Protein AF-A0A3B8TMD9-F1 (afdb_monomer)

Radius of gyration: 29.79 Å; Cα contacts (8 Å, |Δi|>4): 79; chains: 1; bounding box: 65×17×76 Å

Sequence (87 aa):
MQYLLIAAALNLNVVYADLATCKLGKDEIQKAGHAAMCIPKGIDYKMEAQDKRVDSMITSFVSLITELQKLENDAVAKAEKLEKKVN

Structure (mmCIF, N/CA/C/O backbone):
data_AF-A0A3B8TMD9-F1
#
_entry.id   AF-A0A3B8TMD9-F1
#
loop_
_atom_site.group_PDB
_atom_site.id
_atom_site.type_symbol
_atom_site.label_atom_id
_atom_site.label_alt_id
_atom_site.label_comp_id
_atom_site.label_asym_id
_atom_site.label_entity_id
_atom_site.label_seq_id
_atom_site.pdbx_PDB_ins_code
_atom_site.Cartn_x
_atom_site.Cartn_y
_atom_site.Cartn_z
_atom_site.occupancy
_atom_site.B_iso_or_equiv
_atom_site.auth_seq_id
_atom_site.auth_comp_id
_atom_site.auth_asym_id
_atom_site.auth_atom_id
_atom_site.pdbx_PDB_model_num
ATOM 1 N N . MET A 1 1 ? 0.002 -6.152 6.493 1.00 78.38 1 MET A N 1
ATOM 2 C CA . MET A 1 1 ? -1.120 -5.656 5.661 1.00 78.38 1 MET A CA 1
ATOM 3 C C . MET A 1 1 ? -1.970 -4.723 6.503 1.00 78.38 1 MET A C 1
ATOM 5 O O . MET A 1 1 ? -2.231 -5.085 7.639 1.00 78.38 1 MET A O 1
ATOM 9 N N . GLN A 1 2 ? -2.369 -3.562 5.976 1.00 84.88 2 GLN A N 1
ATOM 10 C CA . GLN A 1 2 ? -3.175 -2.566 6.700 1.00 84.88 2 GLN A CA 1
ATOM 11 C C . GLN A 1 2 ? -4.683 -2.87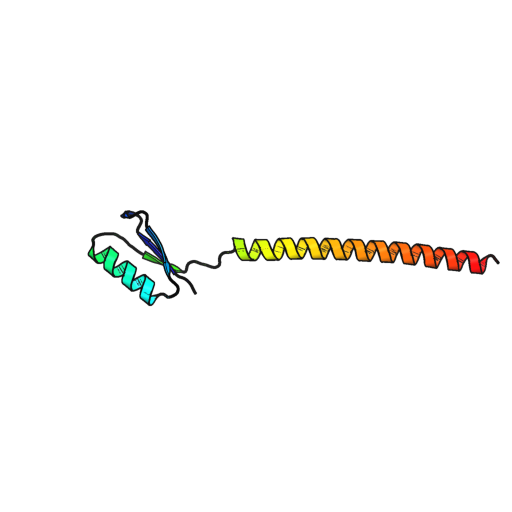3 6.620 1.00 84.88 2 GLN A C 1
ATOM 13 O O . GLN A 1 2 ? -5.147 -3.484 5.653 1.00 84.88 2 GLN A O 1
ATOM 18 N N . TYR A 1 3 ? -5.449 -2.408 7.607 1.00 90.00 3 TYR A N 1
ATOM 19 C CA . TYR A 1 3 ? -6.898 -2.598 7.727 1.00 90.00 3 TYR A CA 1
ATOM 20 C C . TYR A 1 3 ? -7.606 -1.258 7.901 1.00 90.00 3 TYR A C 1
ATOM 22 O O . TYR A 1 3 ? -7.124 -0.395 8.621 1.00 90.00 3 TYR A O 1
ATOM 30 N N . LEU A 1 4 ? -8.748 -1.080 7.254 1.00 89.38 4 LEU A N 1
ATOM 31 C CA . LEU A 1 4 ? -9.608 0.085 7.369 1.00 89.38 4 LEU A CA 1
ATOM 32 C C . LEU A 1 4 ? -10.777 -0.237 8.308 1.00 89.38 4 LEU A C 1
ATOM 34 O O . LEU A 1 4 ? -11.511 -1.200 8.080 1.00 89.38 4 LEU A O 1
ATOM 38 N N . LEU A 1 5 ? -10.951 0.583 9.338 1.00 90.94 5 LEU A N 1
ATOM 39 C CA . LEU A 1 5 ? -12.135 0.626 10.182 1.00 90.94 5 LEU A CA 1
ATOM 40 C C . LEU A 1 5 ? -13.111 1.644 9.596 1.00 90.94 5 LEU A C 1
ATOM 42 O O . LEU A 1 5 ? -12.792 2.831 9.534 1.00 90.94 5 LEU A O 1
ATOM 46 N N . ILE A 1 6 ? -14.288 1.173 9.192 1.00 87.06 6 ILE A N 1
ATOM 47 C CA . ILE A 1 6 ? -15.383 2.006 8.695 1.00 87.06 6 ILE A CA 1
ATOM 48 C C . ILE A 1 6 ? -16.481 2.025 9.749 1.00 87.06 6 ILE A C 1
ATOM 50 O O . ILE A 1 6 ? -17.013 0.969 10.099 1.00 87.06 6 ILE A O 1
ATOM 54 N N . ALA A 1 7 ? -16.867 3.217 10.196 1.00 88.31 7 ALA A N 1
ATOM 55 C CA . ALA A 1 7 ? -18.084 3.440 10.968 1.00 88.31 7 ALA A CA 1
ATOM 56 C C . ALA A 1 7 ? -18.888 4.581 10.329 1.00 88.31 7 ALA A C 1
ATOM 58 O O . ALA A 1 7 ? -18.663 5.761 10.607 1.00 88.31 7 ALA A O 1
ATOM 59 N N . ALA A 1 8 ? -19.832 4.218 9.453 1.00 79.00 8 ALA A N 1
ATOM 60 C CA . ALA A 1 8 ? -20.600 5.170 8.646 1.00 79.00 8 ALA A CA 1
ATOM 61 C C . ALA A 1 8 ? -21.414 6.154 9.502 1.00 79.00 8 ALA A C 1
ATOM 63 O O . ALA A 1 8 ? -21.492 7.334 9.176 1.00 79.00 8 ALA A O 1
ATOM 64 N N . ALA A 1 9 ? -21.946 5.688 10.637 1.00 80.19 9 ALA A N 1
ATOM 65 C CA . ALA A 1 9 ? -22.701 6.521 11.574 1.00 80.19 9 ALA A CA 1
ATOM 66 C C . ALA A 1 9 ? -21.861 7.652 12.202 1.00 80.19 9 ALA A C 1
ATOM 68 O O . ALA A 1 9 ? -22.417 8.655 12.633 1.00 80.19 9 ALA A O 1
ATOM 69 N N . LEU A 1 10 ? -20.535 7.493 12.243 1.00 79.62 10 LEU A N 1
ATOM 70 C CA . LEU A 1 10 ? -19.599 8.431 12.868 1.00 79.62 10 LEU A CA 1
ATOM 71 C C . LEU A 1 10 ? -18.748 9.188 11.839 1.00 79.62 10 LEU A C 1
ATOM 73 O O . LEU A 1 10 ? -17.848 9.929 12.224 1.00 79.62 10 LEU A O 1
ATOM 77 N N . ASN A 1 11 ? -18.990 8.973 10.538 1.00 82.25 11 ASN A N 1
ATOM 78 C CA . ASN A 1 11 ? -18.128 9.438 9.446 1.00 82.25 11 ASN A CA 1
ATOM 79 C C . ASN A 1 11 ? -16.633 9.129 9.696 1.00 82.25 11 ASN A C 1
ATOM 81 O O . ASN A 1 11 ? -15.746 9.927 9.391 1.00 82.25 11 ASN A O 1
ATOM 85 N N . LEU A 1 12 ? -16.360 7.972 10.311 1.00 83.25 12 LEU A N 1
ATOM 86 C CA . LEU A 1 12 ? -15.031 7.586 10.770 1.00 83.25 12 LEU A CA 1
ATOM 87 C C . LEU A 1 12 ? -14.439 6.531 9.829 1.00 83.25 12 LEU A C 1
ATOM 89 O O . LEU A 1 12 ? -15.005 5.447 9.678 1.00 83.25 12 LEU A O 1
ATOM 93 N N . ASN A 1 13 ? -13.282 6.851 9.241 1.00 84.69 13 ASN A N 1
ATOM 94 C CA . ASN A 1 13 ? -12.503 5.967 8.371 1.00 84.69 13 ASN A CA 1
ATOM 95 C C . ASN A 1 13 ? -11.038 5.964 8.829 1.00 84.69 13 ASN A C 1
ATOM 97 O O . ASN A 1 13 ? -10.273 6.861 8.474 1.00 84.69 13 ASN A O 1
ATOM 101 N N . VAL A 1 14 ? -10.644 4.979 9.640 1.00 87.56 14 VAL A N 1
ATOM 102 C CA . VAL A 1 14 ? -9.299 4.918 10.248 1.00 87.56 14 VA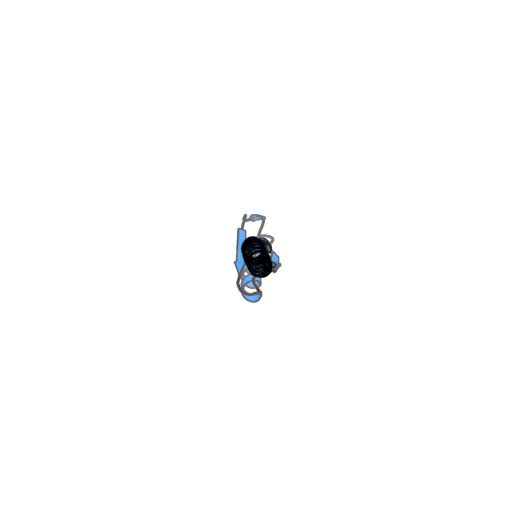L A CA 1
ATOM 103 C C . VAL A 1 14 ? -8.528 3.721 9.712 1.00 87.56 14 VAL A C 1
ATOM 105 O O . VAL A 1 14 ? -9.077 2.632 9.574 1.00 87.56 14 VAL A O 1
ATOM 108 N N . VAL A 1 15 ? -7.242 3.911 9.420 1.00 89.62 15 VAL A N 1
ATOM 109 C CA . VAL A 1 15 ? -6.348 2.839 8.970 1.00 89.62 15 VAL A CA 1
ATOM 110 C C . VAL A 1 15 ? -5.512 2.329 10.141 1.00 89.62 15 VAL A C 1
ATOM 112 O O . VAL A 1 15 ? -4.765 3.087 10.751 1.00 89.62 15 VAL A O 1
ATOM 115 N N . TYR A 1 16 ? -5.584 1.027 10.393 1.00 90.50 16 TYR A N 1
ATOM 116 C CA . TYR A 1 16 ? -4.772 0.297 11.360 1.00 90.50 16 TYR A CA 1
ATOM 117 C C . TYR A 1 16 ? -3.717 -0.570 10.668 1.00 90.50 16 TYR A C 1
ATOM 119 O O . TYR A 1 16 ? -3.904 -1.047 9.546 1.00 90.50 16 TYR A O 1
ATOM 127 N N . ALA A 1 17 ? -2.592 -0.790 11.350 1.00 88.81 17 ALA A N 1
ATOM 128 C CA . ALA A 1 17 ? -1.496 -1.618 10.848 1.00 88.81 17 ALA A CA 1
ATOM 129 C C . ALA A 1 17 ? -1.794 -3.126 10.927 1.00 88.81 17 ALA A C 1
ATOM 131 O O . ALA A 1 17 ? -1.228 -3.901 10.156 1.00 88.81 17 ALA A O 1
ATOM 132 N N . ASP A 1 18 ? -2.687 -3.534 11.830 1.00 90.50 18 ASP A N 1
ATOM 133 C CA . ASP A 1 18 ? -3.001 -4.928 12.117 1.00 90.50 18 ASP A CA 1
ATOM 134 C C . ASP A 1 18 ? -4.510 -5.157 12.342 1.00 90.50 18 ASP A C 1
ATOM 136 O O . ASP A 1 18 ? -5.283 -4.237 12.631 1.00 90.50 18 ASP A O 1
ATOM 140 N N . LEU A 1 19 ? -4.936 -6.413 12.176 1.00 89.94 19 LEU A N 1
ATOM 141 C CA . LEU A 1 19 ? -6.346 -6.797 12.264 1.00 89.94 19 LEU A CA 1
ATOM 142 C C . LEU A 1 19 ? -6.864 -6.775 13.704 1.00 89.94 19 LEU A C 1
ATOM 144 O O . LEU A 1 19 ? -8.050 -6.523 13.910 1.00 89.94 19 LEU A O 1
ATOM 148 N N . ALA A 1 20 ? -6.011 -7.081 14.684 1.00 92.94 20 ALA A N 1
ATOM 149 C CA . ALA A 1 20 ? -6.419 -7.186 16.079 1.00 92.94 20 ALA A CA 1
ATOM 150 C C . ALA A 1 20 ? -6.808 -5.805 16.619 1.00 92.94 20 ALA A C 1
ATOM 152 O O . ALA A 1 20 ? -7.900 -5.647 17.160 1.00 92.94 20 ALA A O 1
ATOM 153 N N . THR A 1 21 ? -5.989 -4.789 16.351 1.00 92.19 21 THR A N 1
ATOM 154 C CA . THR A 1 21 ? -6.260 -3.391 16.696 1.00 92.19 21 THR A CA 1
ATOM 155 C C . THR A 1 21 ? -7.491 -2.86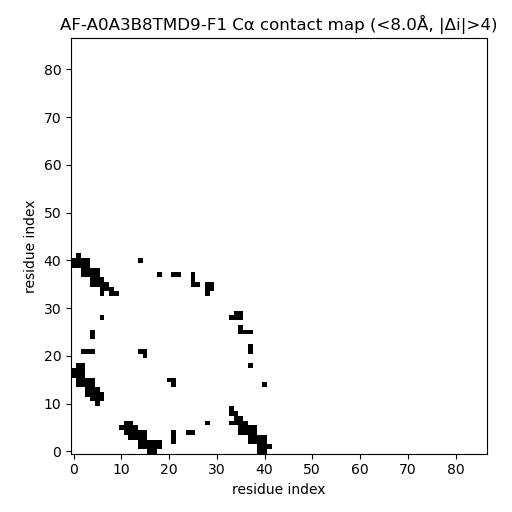2 15.968 1.00 92.19 21 THR A C 1
ATOM 157 O O . THR A 1 21 ? -8.331 -2.210 16.585 1.00 92.19 21 THR A O 1
ATOM 160 N N . CYS A 1 22 ? -7.669 -3.204 14.684 1.00 93.50 22 CYS A N 1
ATOM 161 C CA . CYS A 1 22 ? -8.895 -2.840 13.973 1.00 93.50 22 CYS A CA 1
ATOM 162 C C . CYS A 1 22 ? -10.136 -3.446 14.650 1.00 93.50 22 CYS A C 1
ATOM 164 O O . CYS A 1 22 ? -11.117 -2.742 14.891 1.00 93.50 22 CYS A O 1
ATOM 166 N N . LYS A 1 23 ? -10.099 -4.745 14.987 1.00 94.06 23 LYS A N 1
ATOM 167 C CA . LYS A 1 23 ? -11.219 -5.434 15.644 1.00 94.06 23 LYS A CA 1
ATOM 168 C C . LYS A 1 23 ? -11.540 -4.842 17.013 1.00 94.06 23 LYS A C 1
ATOM 170 O O . LYS A 1 23 ? -12.718 -4.655 17.287 1.00 94.06 23 LYS A O 1
ATOM 175 N N . LEU A 1 24 ? -10.528 -4.486 17.806 1.00 94.44 24 LEU A N 1
ATOM 176 C CA . LEU A 1 24 ? -10.721 -3.791 19.082 1.00 94.44 24 LEU A CA 1
ATOM 177 C C . LEU A 1 24 ? -11.476 -2.471 18.888 1.00 94.44 24 LEU A C 1
ATOM 179 O O . LEU A 1 24 ? -12.493 -2.248 19.538 1.00 94.44 24 LEU A O 1
ATOM 183 N N . GLY A 1 25 ? -11.045 -1.633 17.939 1.00 90.00 25 GLY A N 1
ATOM 184 C CA . GLY A 1 25 ? -11.752 -0.388 17.618 1.00 90.00 25 GLY A CA 1
ATOM 185 C C . GLY A 1 25 ? -13.189 -0.630 17.145 1.00 90.00 25 GLY A C 1
ATOM 186 O O . GLY A 1 25 ? -14.116 0.052 17.575 1.00 90.00 25 GLY A O 1
ATOM 187 N N . LYS A 1 26 ? -13.398 -1.647 16.304 1.00 93.12 26 LYS A N 1
ATOM 188 C CA . LYS A 1 26 ? -14.727 -2.061 15.839 1.00 93.12 26 LYS A CA 1
ATOM 189 C C . LYS A 1 26 ? -15.626 -2.503 16.999 1.00 93.12 26 LYS A C 1
ATOM 191 O O . LYS A 1 26 ? -16.785 -2.106 17.030 1.00 93.12 26 LYS A O 1
ATOM 196 N N . ASP A 1 27 ? -15.113 -3.297 17.936 1.00 95.06 27 ASP A N 1
ATOM 197 C CA . ASP A 1 27 ? -15.884 -3.801 19.077 1.00 95.06 27 ASP A CA 1
ATOM 198 C C . ASP A 1 27 ? -16.301 -2.661 20.024 1.00 95.06 27 ASP A C 1
ATOM 200 O O . ASP A 1 27 ? -17.446 -2.632 20.470 1.00 95.06 27 ASP A O 1
ATOM 204 N N . GLU A 1 28 ? -15.432 -1.676 20.275 1.00 92.25 28 GLU A N 1
ATOM 205 C CA . GLU A 1 28 ? -15.779 -0.494 21.082 1.00 92.25 28 GLU A CA 1
ATOM 206 C C . GLU A 1 28 ? -16.851 0.380 20.413 1.00 92.25 28 GLU A C 1
ATOM 208 O O . GLU A 1 28 ? -17.808 0.809 21.060 1.00 92.25 28 GLU A O 1
ATOM 213 N N . ILE A 1 29 ? -16.761 0.581 19.095 1.00 90.12 29 ILE A N 1
ATOM 214 C CA . ILE A 1 29 ? -17.784 1.325 18.344 1.00 90.12 29 ILE A CA 1
ATOM 215 C C . ILE A 1 29 ? -19.121 0.563 18.329 1.00 90.12 29 ILE A C 1
ATOM 217 O O . ILE A 1 29 ? -20.184 1.173 18.470 1.00 90.12 29 ILE A O 1
ATOM 221 N N . GLN A 1 30 ? -19.080 -0.769 18.225 1.00 92.94 30 GLN A N 1
ATOM 222 C CA . GLN A 1 30 ? -20.272 -1.617 18.311 1.00 92.94 30 GLN A CA 1
ATOM 223 C C . GLN A 1 30 ? -20.922 -1.564 19.699 1.00 92.94 30 GLN A C 1
ATOM 225 O O . GLN A 1 30 ? -22.147 -1.478 19.784 1.00 92.94 30 GLN A O 1
ATOM 230 N N . LYS A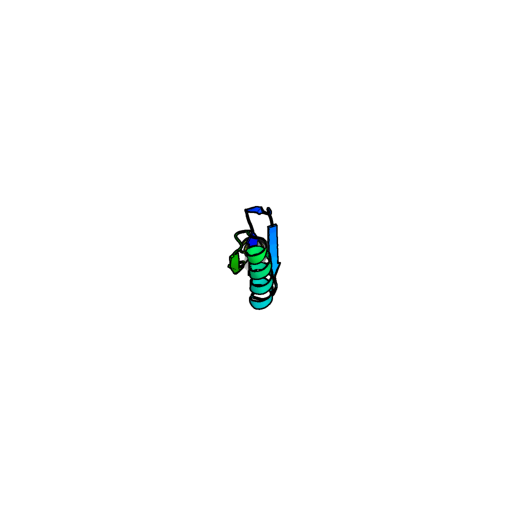 1 31 ? -20.131 -1.539 20.781 1.00 92.81 31 LYS A N 1
ATOM 231 C CA . LYS A 1 31 ? -20.640 -1.341 22.152 1.00 92.81 31 LYS A CA 1
ATOM 232 C C . LYS A 1 31 ? -21.329 0.011 22.331 1.00 92.81 31 LYS A C 1
ATOM 234 O O . LYS A 1 31 ? -22.318 0.090 23.051 1.00 92.81 31 LYS A O 1
ATOM 239 N N . ALA A 1 32 ? -20.849 1.050 21.651 1.00 89.38 32 ALA A N 1
ATOM 240 C CA . ALA A 1 32 ? -21.485 2.367 21.629 1.00 89.38 32 ALA A CA 1
ATOM 241 C C . ALA A 1 32 ? -22.781 2.418 20.787 1.00 89.38 32 ALA A C 1
ATOM 243 O O . ALA A 1 32 ? -23.391 3.477 20.665 1.00 89.38 32 ALA A O 1
ATOM 244 N N . GLY A 1 33 ? -23.221 1.293 20.210 1.00 89.62 33 GLY A N 1
ATOM 245 C CA . GLY A 1 33 ? -24.459 1.201 19.434 1.00 89.62 33 GLY A CA 1
ATOM 246 C C . GLY A 1 33 ? -24.309 1.582 17.961 1.00 89.62 33 GLY A C 1
ATOM 247 O O . GLY A 1 33 ? -25.310 1.762 17.268 1.00 89.62 33 GLY A O 1
ATOM 248 N N . HIS A 1 34 ? -23.080 1.695 17.454 1.00 90.06 34 HIS A N 1
ATOM 249 C CA . HIS A 1 34 ? -22.819 2.061 16.067 1.00 90.06 34 HIS A CA 1
ATOM 250 C C . HIS A 1 34 ? -22.301 0.869 15.258 1.00 90.06 34 HIS A C 1
ATOM 252 O O . HIS A 1 34 ? -21.434 0.110 15.687 1.00 90.06 34 HIS A O 1
ATOM 258 N N . ALA A 1 35 ? -22.804 0.717 14.033 1.00 89.06 35 ALA A N 1
ATOM 259 C CA . ALA A 1 35 ? -22.291 -0.291 13.117 1.00 89.06 35 ALA A CA 1
ATOM 260 C C . ALA A 1 35 ? -20.873 0.084 12.655 1.00 89.06 35 ALA A C 1
ATOM 262 O O . ALA A 1 35 ? -20.655 1.163 12.098 1.00 89.06 35 ALA A O 1
ATOM 263 N N . ALA A 1 36 ? -19.928 -0.833 12.858 1.00 92.31 36 ALA A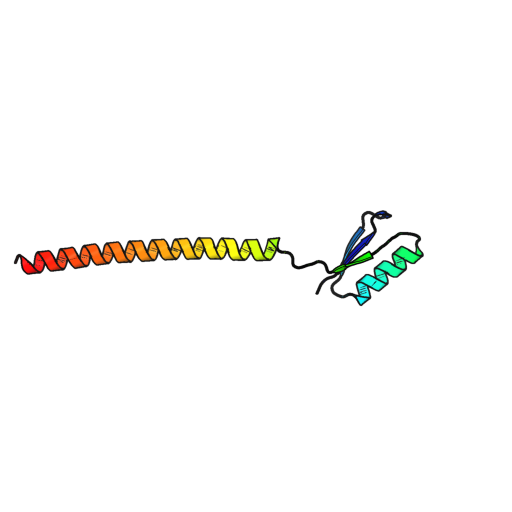 N 1
ATOM 264 C CA . ALA A 1 36 ? -18.557 -0.712 12.390 1.00 92.31 36 ALA A CA 1
ATOM 265 C C . ALA A 1 36 ? -18.079 -2.011 11.734 1.00 92.31 36 ALA A C 1
ATOM 267 O O . ALA A 1 36 ? -18.486 -3.107 12.134 1.00 92.31 36 ALA A O 1
ATOM 268 N N . MET A 1 37 ? -17.190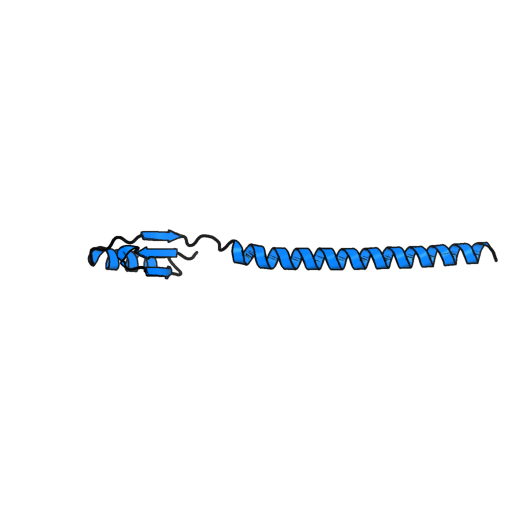 -1.892 10.746 1.00 91.00 37 MET A N 1
ATOM 269 C CA . MET A 1 37 ? -16.562 -3.033 10.080 1.00 91.00 37 MET A CA 1
ATOM 270 C C . MET A 1 37 ? -15.073 -2.798 9.830 1.00 91.00 37 MET A C 1
ATOM 272 O O . MET A 1 37 ? -14.646 -1.681 9.552 1.00 91.00 37 MET A O 1
ATOM 276 N N . CYS A 1 38 ? -14.303 -3.883 9.890 1.00 91.38 38 CYS A N 1
ATOM 277 C CA . CYS A 1 38 ? -12.893 -3.907 9.523 1.00 91.38 38 CYS A CA 1
ATOM 278 C C . CYS A 1 38 ? -12.725 -4.591 8.176 1.00 91.38 38 CYS A C 1
ATOM 280 O O . CYS A 1 38 ? -13.082 -5.761 8.038 1.00 91.38 38 CYS A O 1
ATOM 282 N N . ILE A 1 39 ? -12.140 -3.888 7.213 1.00 89.69 39 ILE A N 1
ATOM 283 C CA . ILE A 1 39 ? -11.803 -4.440 5.901 1.00 89.69 39 ILE A CA 1
ATOM 284 C C . ILE A 1 39 ? -10.301 -4.319 5.645 1.00 89.69 39 ILE A C 1
ATOM 286 O O . ILE A 1 39 ? -9.675 -3.381 6.128 1.00 89.69 39 ILE A O 1
ATOM 290 N N . PRO A 1 40 ? -9.673 -5.236 4.898 1.00 88.75 40 PRO A N 1
ATOM 291 C CA . PRO A 1 40 ? -8.320 -5.012 4.401 1.00 88.75 40 PRO A CA 1
ATOM 292 C C . PRO A 1 40 ? -8.292 -3.735 3.550 1.00 88.75 40 PRO A C 1
ATOM 294 O O . PRO A 1 40 ? -9.158 -3.556 2.697 1.00 88.75 40 PRO A O 1
ATOM 297 N N . LYS A 1 41 ? -7.296 -2.860 3.747 1.00 82.19 41 LYS A N 1
ATOM 298 C CA . LYS A 1 41 ? -7.189 -1.578 3.016 1.00 82.19 41 LYS A CA 1
ATOM 299 C C . LYS A 1 41 ? -6.989 -1.766 1.497 1.00 82.19 41 LYS A C 1
ATOM 301 O O . LYS A 1 41 ? -7.159 -0.825 0.731 1.00 82.19 41 LYS A O 1
ATOM 306 N N . GLY A 1 42 ? -6.676 -2.984 1.053 1.00 72.62 42 GLY A N 1
ATOM 307 C CA . GLY A 1 42 ? -6.264 -3.257 -0.320 1.00 72.62 42 GLY A CA 1
ATOM 308 C C . GLY A 1 42 ? -4.873 -2.686 -0.606 1.00 72.62 42 GLY A C 1
ATOM 309 O O . GLY A 1 42 ? -4.281 -1.991 0.221 1.00 72.62 42 GLY A O 1
ATOM 310 N N . ILE A 1 43 ? -4.325 -3.026 -1.768 1.00 67.19 43 ILE A N 1
ATOM 311 C CA . ILE A 1 43 ? -3.099 -2.403 -2.272 1.00 67.19 43 ILE A CA 1
ATOM 312 C C . ILE A 1 43 ? -3.517 -1.072 -2.893 1.00 67.19 43 ILE A C 1
ATOM 314 O O . ILE A 1 43 ? -4.461 -1.026 -3.683 1.00 67.19 43 ILE A O 1
ATOM 318 N N . ASP A 1 44 ? -2.847 0.013 -2.514 1.00 63.19 44 ASP A N 1
ATOM 319 C CA . ASP A 1 44 ? -3.103 1.340 -3.067 1.00 63.19 44 ASP A CA 1
ATOM 320 C C . ASP A 1 44 ? -2.562 1.382 -4.509 1.00 63.19 44 ASP A C 1
ATOM 322 O O . ASP A 1 44 ? -1.453 1.845 -4.777 1.00 63.19 44 ASP A O 1
ATOM 326 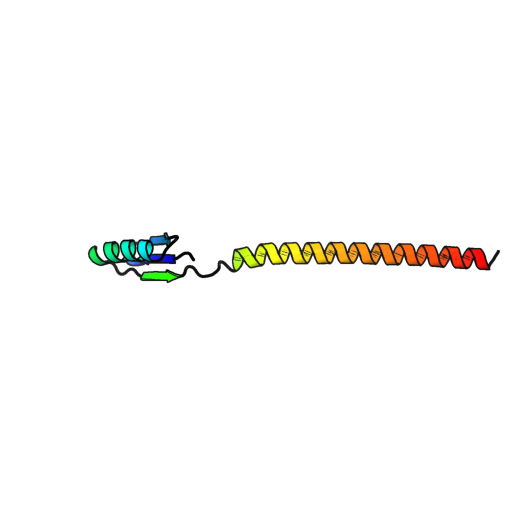N N . TYR A 1 45 ? -3.333 0.842 -5.463 1.00 51.16 45 TYR A N 1
ATOM 327 C CA . TYR A 1 45 ? -2.944 0.742 -6.878 1.00 51.16 45 TYR A CA 1
ATOM 328 C C . TYR A 1 45 ? -2.550 2.097 -7.478 1.00 51.16 45 TYR A C 1
ATOM 330 O O . TYR A 1 45 ? -1.809 2.148 -8.457 1.00 51.16 45 TYR A O 1
ATOM 338 N N . LYS A 1 46 ? -3.028 3.208 -6.902 1.00 53.47 46 LYS A N 1
ATOM 339 C CA . LYS A 1 46 ? -2.670 4.559 -7.341 1.00 53.47 46 LYS A CA 1
ATOM 340 C C . LYS A 1 46 ? -1.202 4.897 -7.084 1.00 53.47 46 LYS A C 1
ATOM 342 O O . LYS A 1 46 ? -0.618 5.562 -7.932 1.00 53.47 46 LYS A O 1
ATOM 347 N N . MET A 1 47 ? -0.614 4.420 -5.986 1.00 51.16 47 MET A N 1
ATOM 348 C CA . MET A 1 47 ? 0.795 4.665 -5.655 1.00 51.16 47 MET A CA 1
ATOM 349 C C . MET A 1 47 ? 1.709 3.787 -6.523 1.00 51.16 47 MET A C 1
ATOM 351 O O . MET A 1 47 ? 2.606 4.299 -7.184 1.00 51.16 47 MET A O 1
ATOM 355 N N . GLU A 1 48 ? 1.407 2.489 -6.653 1.00 52.72 48 GLU A N 1
ATOM 356 C CA . GLU A 1 48 ? 2.201 1.588 -7.508 1.00 52.72 48 GLU A CA 1
ATOM 357 C C . GLU A 1 48 ? 2.112 1.929 -9.005 1.00 52.72 48 GLU A C 1
ATOM 359 O O . GLU A 1 48 ? 3.072 1.724 -9.748 1.00 52.72 48 GLU A O 1
ATOM 364 N N . ALA A 1 49 ? 0.971 2.441 -9.479 1.00 52.97 49 ALA A N 1
ATOM 365 C CA . ALA A 1 49 ? 0.800 2.812 -10.882 1.00 52.97 49 ALA A CA 1
ATOM 366 C C . ALA A 1 49 ? 1.405 4.180 -11.231 1.00 52.97 49 ALA A C 1
ATOM 368 O O . ALA A 1 49 ? 1.579 4.465 -12.416 1.00 52.97 49 ALA A O 1
ATOM 369 N N . GLN A 1 50 ? 1.671 5.061 -10.261 1.00 52.75 50 GLN A N 1
ATOM 370 C CA . GLN A 1 50 ? 2.313 6.349 -10.542 1.00 52.75 50 GLN A CA 1
ATOM 371 C C . GLN A 1 50 ? 3.817 6.173 -10.743 1.00 52.75 50 GLN A C 1
ATOM 373 O O . GLN A 1 50 ? 4.321 6.578 -11.791 1.00 52.75 50 GLN A O 1
ATOM 378 N N . ASP A 1 51 ? 4.484 5.464 -9.832 1.00 57.53 51 ASP A N 1
ATOM 379 C CA . ASP A 1 51 ? 5.926 5.213 -9.928 1.00 57.53 51 ASP A CA 1
ATOM 380 C C . ASP A 1 51 ? 6.273 4.402 -11.182 1.00 57.53 51 ASP A C 1
ATOM 382 O O . ASP A 1 51 ? 7.131 4.800 -11.967 1.00 57.53 51 ASP A O 1
ATOM 386 N N . LYS A 1 52 ? 5.519 3.332 -11.472 1.00 60.56 52 LYS A N 1
ATOM 387 C CA . LYS A 1 52 ? 5.765 2.495 -12.663 1.00 60.56 52 LYS A CA 1
ATOM 388 C C . LYS A 1 52 ? 5.515 3.222 -13.989 1.00 60.56 52 LYS A C 1
ATOM 390 O O . LYS A 1 52 ? 6.149 2.896 -14.991 1.00 60.56 52 LYS A O 1
ATOM 395 N N . ARG A 1 53 ? 4.591 4.192 -14.029 1.00 61.34 53 ARG A N 1
ATOM 396 C CA . ARG A 1 53 ? 4.309 4.961 -15.257 1.00 61.34 53 ARG A CA 1
ATOM 397 C C . ARG A 1 53 ? 5.399 5.979 -15.553 1.00 61.34 53 ARG A C 1
ATOM 399 O O . ARG A 1 53 ? 5.801 6.087 -16.707 1.00 61.34 53 ARG A O 1
ATOM 406 N N . VAL A 1 54 ? 5.882 6.692 -14.537 1.00 69.50 54 VAL A N 1
ATOM 407 C CA . VAL A 1 54 ? 6.971 7.665 -14.710 1.00 69.50 54 VAL A CA 1
ATOM 408 C C . VAL A 1 54 ? 8.255 6.950 -15.136 1.00 69.50 54 VAL A C 1
ATOM 410 O O . VAL A 1 54 ? 8.887 7.359 -16.108 1.00 69.50 54 VAL A O 1
ATOM 413 N N . ASP A 1 55 ? 8.573 5.827 -14.494 1.00 73.31 55 ASP A N 1
ATOM 414 C CA . ASP A 1 55 ? 9.770 5.037 -14.800 1.00 73.31 55 ASP A CA 1
ATOM 415 C C . ASP A 1 55 ? 9.741 4.459 -16.231 1.00 73.31 55 ASP A C 1
ATOM 417 O O . ASP A 1 55 ? 10.719 4.525 -16.982 1.00 73.31 55 ASP A O 1
ATOM 421 N N . SER A 1 56 ? 8.568 3.991 -16.675 1.00 76.81 56 SER A N 1
ATOM 422 C CA . SER A 1 56 ? 8.351 3.515 -18.048 1.00 76.81 56 SER A CA 1
ATOM 423 C C . SER A 1 56 ? 8.487 4.624 -19.104 1.00 76.81 56 SER A C 1
ATOM 425 O O . SER A 1 56 ? 9.056 4.382 -20.175 1.00 76.81 56 SER A O 1
ATOM 427 N N . MET A 1 57 ? 8.015 5.842 -18.818 1.00 81.62 57 MET A N 1
ATOM 428 C CA . MET A 1 57 ? 8.145 6.982 -19.737 1.00 81.62 57 MET A CA 1
ATOM 429 C C . MET A 1 57 ? 9.602 7.431 -19.881 1.00 81.62 57 MET A C 1
ATOM 431 O O . MET A 1 57 ? 10.067 7.651 -21.000 1.00 81.62 57 MET A O 1
ATOM 435 N N . ILE A 1 58 ? 10.336 7.510 -18.768 1.00 88.62 58 ILE A N 1
ATOM 436 C CA . ILE A 1 58 ? 11.757 7.882 -18.768 1.00 88.62 58 ILE A CA 1
ATOM 437 C C . ILE A 1 58 ? 12.581 6.829 -19.515 1.00 88.62 58 ILE A C 1
ATOM 439 O O . ILE A 1 58 ? 13.397 7.178 -20.366 1.00 88.62 58 ILE A O 1
ATOM 443 N N . THR A 1 59 ? 12.319 5.542 -19.271 1.00 88.38 59 THR A N 1
ATOM 444 C CA . THR A 1 59 ? 13.012 4.441 -19.959 1.00 88.38 59 THR A CA 1
ATOM 445 C C . THR A 1 59 ? 12.801 4.504 -21.474 1.00 88.38 59 THR A C 1
ATOM 447 O O . THR A 1 59 ? 13.754 4.387 -22.244 1.00 88.38 59 THR A O 1
ATOM 450 N N . SER A 1 60 ? 11.564 4.755 -21.911 1.00 88.94 60 SER A N 1
ATOM 451 C CA . SER A 1 60 ? 11.229 4.876 -23.337 1.00 88.94 60 SER A CA 1
ATOM 452 C C . SER A 1 60 ? 11.933 6.071 -23.988 1.00 88.94 60 SER A C 1
ATOM 454 O O . SER A 1 60 ? 12.450 5.964 -25.099 1.00 88.94 60 SER A O 1
ATOM 456 N N . PHE A 1 61 ? 12.007 7.198 -23.276 1.00 93.44 61 PHE A N 1
ATOM 457 C CA . PHE A 1 61 ? 12.709 8.394 -23.735 1.00 93.44 61 PHE A CA 1
ATOM 458 C C . PHE A 1 61 ? 14.220 8.165 -23.888 1.00 93.44 61 PHE A C 1
ATOM 460 O O . PHE A 1 61 ? 14.792 8.493 -24.928 1.00 93.44 61 PHE A O 1
ATOM 467 N N . VAL A 1 62 ? 14.866 7.552 -22.891 1.00 93.94 62 VAL A N 1
ATOM 468 C CA . VAL A 1 62 ? 16.303 7.231 -22.941 1.00 93.94 62 VAL A CA 1
ATOM 469 C C . VAL A 1 62 ? 16.611 6.245 -24.072 1.00 93.94 62 VAL A C 1
ATOM 471 O O . VAL A 1 62 ? 17.603 6.419 -24.786 1.00 93.94 62 VAL A O 1
ATOM 474 N N . SER A 1 63 ? 15.746 5.247 -24.282 1.00 94.12 63 SER A N 1
ATOM 475 C CA . SER A 1 63 ? 15.881 4.291 -25.389 1.00 94.12 63 SER A CA 1
ATOM 476 C C . SER A 1 63 ? 15.867 4.997 -26.743 1.00 94.12 63 SER A C 1
ATOM 478 O O . SER A 1 63 ? 16.747 4.764 -27.569 1.00 94.12 63 SER A O 1
ATOM 480 N N . LEU A 1 64 ? 14.920 5.917 -26.943 1.00 94.62 64 LEU A N 1
ATOM 481 C CA . LEU A 1 64 ? 14.783 6.667 -28.188 1.00 94.62 64 LEU A CA 1
ATOM 482 C C . LEU A 1 64 ? 16.006 7.550 -28.471 1.00 94.62 64 LEU A C 1
ATOM 484 O O . LEU A 1 64 ? 16.520 7.543 -29.586 1.00 94.62 64 LEU A O 1
ATOM 488 N N . ILE A 1 65 ? 16.524 8.264 -27.466 1.00 94.62 65 ILE A N 1
ATOM 489 C CA . ILE A 1 65 ? 17.754 9.062 -27.629 1.00 94.62 65 ILE A CA 1
ATOM 490 C C . ILE A 1 65 ? 18.935 8.169 -28.016 1.00 94.62 65 ILE A C 1
ATOM 492 O O . ILE A 1 65 ? 19.700 8.505 -28.919 1.00 94.62 65 ILE A O 1
ATOM 496 N N . THR A 1 66 ? 19.072 7.022 -27.352 1.00 93.75 66 THR A N 1
ATOM 497 C CA . THR A 1 66 ? 20.169 6.083 -27.611 1.00 93.75 66 THR A CA 1
ATOM 498 C C . THR A 1 66 ? 20.107 5.530 -29.036 1.00 93.75 66 THR A C 1
ATOM 500 O O . THR A 1 66 ? 21.138 5.379 -29.690 1.00 93.75 66 THR A O 1
ATOM 503 N N . GLU A 1 67 ? 18.909 5.232 -29.539 1.00 94.62 67 GLU A N 1
ATOM 504 C CA . GLU A 1 67 ? 18.716 4.789 -30.922 1.00 94.62 67 GLU A CA 1
ATOM 505 C C . GLU A 1 67 ? 19.043 5.887 -31.935 1.00 94.62 67 GLU A C 1
ATOM 507 O O . GLU A 1 67 ? 19.746 5.618 -32.909 1.00 94.62 67 GLU A O 1
ATOM 512 N N . LEU A 1 68 ? 18.619 7.129 -31.686 1.00 94.06 68 LEU A N 1
ATOM 513 C CA . LEU A 1 68 ? 18.949 8.264 -32.553 1.00 94.06 68 LEU A CA 1
ATOM 514 C C . LEU A 1 68 ? 20.463 8.501 -32.635 1.00 94.06 68 LEU A C 1
ATOM 516 O O . LEU A 1 68 ? 20.995 8.657 -33.731 1.00 94.06 68 LEU A O 1
ATOM 520 N N . GLN A 1 69 ? 21.169 8.443 -31.503 1.00 91.38 69 GLN A N 1
ATOM 521 C CA . GLN A 1 69 ? 22.631 8.577 -31.469 1.00 91.38 69 GLN A CA 1
ATOM 522 C C . GLN A 1 69 ? 23.341 7.450 -32.226 1.00 91.38 69 GLN A C 1
ATOM 524 O O . GLN A 1 69 ? 24.343 7.685 -32.901 1.00 91.38 69 GLN A O 1
ATOM 529 N N . LYS A 1 70 ? 22.838 6.212 -32.139 1.00 94.06 70 LYS A N 1
ATOM 530 C CA . LYS A 1 70 ? 23.379 5.093 -32.926 1.00 94.06 70 LYS A CA 1
ATOM 531 C C . LYS A 1 70 ? 23.187 5.321 -34.421 1.00 94.06 70 LYS A C 1
ATOM 533 O O . LYS A 1 70 ? 24.139 5.152 -35.175 1.00 94.06 70 LYS A O 1
ATOM 538 N N . LEU A 1 71 ? 21.993 5.744 -34.835 1.00 92.94 71 LEU A N 1
ATOM 539 C CA . LEU A 1 71 ? 21.690 6.023 -36.240 1.00 92.94 71 LEU A CA 1
ATOM 540 C C . LEU A 1 71 ? 22.571 7.142 -36.807 1.00 92.94 71 LEU A C 1
ATOM 542 O O . LEU A 1 71 ? 23.055 7.024 -37.932 1.00 92.94 71 LEU A O 1
ATOM 546 N N . GLU A 1 72 ? 22.809 8.199 -36.031 1.00 89.75 72 GLU A N 1
ATOM 547 C CA . GLU A 1 72 ? 23.711 9.289 -36.410 1.00 89.75 72 GLU A CA 1
ATOM 548 C C . GLU A 1 72 ? 25.155 8.796 -36.580 1.00 89.75 72 GLU A C 1
ATOM 550 O O . GLU A 1 72 ? 25.762 9.000 -37.632 1.00 89.75 72 GLU A O 1
ATOM 555 N N . ASN A 1 73 ? 25.684 8.069 -35.593 1.00 90.38 73 ASN A N 1
ATOM 556 C CA . ASN A 1 73 ? 27.045 7.531 -35.650 1.00 90.38 73 ASN A CA 1
ATOM 557 C C . ASN A 1 73 ? 27.237 6.535 -36.802 1.00 90.38 73 ASN A C 1
ATOM 559 O O . ASN A 1 73 ? 28.268 6.561 -37.477 1.00 90.38 73 ASN A O 1
ATOM 563 N N . ASP A 1 74 ? 26.244 5.686 -37.069 1.00 90.94 74 ASP A N 1
ATOM 564 C CA . ASP A 1 74 ? 26.274 4.748 -38.191 1.00 90.94 74 ASP A CA 1
ATOM 565 C C . ASP A 1 74 ? 26.239 5.482 -39.538 1.00 90.94 74 ASP A C 1
ATOM 567 O O . ASP A 1 74 ? 26.936 5.086 -40.479 1.00 90.94 74 ASP A O 1
ATOM 571 N N . ALA A 1 75 ? 25.464 6.567 -39.642 1.00 86.06 75 ALA A N 1
ATOM 572 C CA . ALA A 1 75 ? 25.422 7.400 -40.839 1.00 86.06 75 ALA A CA 1
ATOM 573 C C . ALA A 1 75 ? 26.779 8.075 -41.102 1.00 86.06 75 ALA A C 1
ATOM 575 O O . ALA A 1 75 ? 27.281 8.010 -42.228 1.00 86.06 75 ALA A O 1
ATOM 576 N N . VAL A 1 76 ? 27.404 8.640 -40.064 1.00 87.19 76 VAL A N 1
ATOM 577 C CA . VAL A 1 76 ? 28.741 9.253 -40.143 1.00 87.19 76 VAL A CA 1
ATOM 578 C C . VAL A 1 76 ? 29.799 8.210 -40.519 1.00 87.19 76 VAL A C 1
ATOM 580 O O . VAL A 1 76 ? 30.524 8.388 -41.497 1.00 87.19 76 VAL A O 1
ATOM 583 N N . ALA A 1 77 ? 29.830 7.059 -39.841 1.00 84.12 77 ALA A N 1
ATOM 584 C CA . ALA A 1 77 ? 30.791 5.990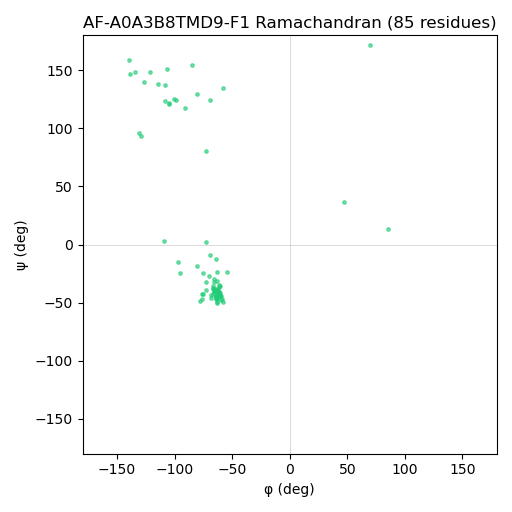 -40.125 1.00 84.12 77 ALA A CA 1
ATOM 585 C C . ALA A 1 77 ? 30.634 5.402 -41.540 1.00 84.12 77 ALA A C 1
ATOM 587 O O . ALA A 1 77 ? 31.605 4.942 -42.155 1.00 84.12 77 ALA A O 1
ATOM 588 N N . LYS A 1 78 ? 29.409 5.385 -42.078 1.00 85.88 78 LYS A N 1
ATOM 589 C CA . LYS A 1 78 ? 29.140 4.945 -43.451 1.00 85.88 78 LYS A CA 1
ATOM 590 C C . LYS A 1 78 ? 29.619 5.973 -44.478 1.00 85.88 78 LYS A C 1
ATOM 592 O O . LYS A 1 78 ? 30.178 5.558 -45.494 1.00 85.88 78 LYS A O 1
ATOM 597 N N . ALA A 1 79 ? 29.447 7.267 -44.208 1.00 80.88 79 ALA A N 1
ATOM 598 C CA . ALA A 1 79 ? 29.952 8.346 -45.056 1.00 80.88 79 ALA A CA 1
ATOM 599 C C . ALA A 1 79 ? 31.491 8.334 -45.137 1.00 80.88 79 ALA A C 1
ATOM 601 O O . ALA A 1 79 ? 32.042 8.296 -46.236 1.00 80.88 79 ALA A O 1
ATOM 602 N N . GLU A 1 80 ? 32.189 8.203 -44.004 1.00 79.38 80 GLU A N 1
ATOM 603 C CA . GLU A 1 80 ? 33.661 8.132 -43.970 1.00 79.38 80 GLU A CA 1
ATOM 604 C C . GLU A 1 80 ? 34.230 6.924 -44.738 1.00 79.38 80 GLU A C 1
ATOM 606 O O . GLU A 1 80 ? 35.285 6.999 -45.374 1.00 79.38 80 GLU A O 1
ATOM 611 N N . LYS A 1 81 ? 33.540 5.775 -44.697 1.00 79.31 81 LYS A N 1
ATOM 612 C CA . LYS A 1 81 ? 33.938 4.571 -45.452 1.00 79.31 81 LYS A CA 1
ATOM 613 C C . LYS A 1 81 ? 33.742 4.718 -46.959 1.00 79.31 81 LYS A C 1
ATOM 615 O O . LYS A 1 81 ? 34.420 4.023 -47.715 1.00 79.31 81 LYS A O 1
ATOM 620 N N . LEU A 1 82 ? 32.798 5.552 -47.391 1.00 76.00 82 LEU A N 1
ATOM 621 C CA . LEU A 1 82 ? 32.576 5.858 -48.803 1.00 76.00 82 LEU A CA 1
ATOM 622 C C . LEU A 1 82 ? 33.643 6.828 -49.317 1.00 76.00 82 LEU A C 1
ATOM 624 O O . LEU A 1 82 ? 34.217 6.562 -50.367 1.00 76.00 82 LEU A O 1
ATOM 628 N N . GLU A 1 83 ? 33.995 7.863 -48.551 1.00 70.38 83 GLU A N 1
ATOM 629 C CA . GLU A 1 83 ? 35.072 8.796 -48.923 1.00 70.38 83 GLU A CA 1
ATOM 630 C C . GLU A 1 83 ? 36.439 8.102 -49.045 1.00 70.38 83 GLU A C 1
ATOM 632 O O . GLU A 1 83 ? 37.157 8.314 -50.019 1.00 70.38 83 GLU A O 1
ATOM 637 N N . LYS A 1 84 ? 36.769 7.176 -48.132 1.00 73.31 84 LYS A N 1
ATOM 638 C CA . LYS A 1 84 ? 38.016 6.380 -48.188 1.00 73.31 84 LYS A CA 1
ATOM 639 C C . LYS A 1 84 ? 38.082 5.345 -49.320 1.00 73.31 84 LYS A C 1
ATOM 641 O O . LYS A 1 84 ? 39.118 4.716 -49.485 1.00 73.31 84 LYS A O 1
ATOM 646 N N . LYS A 1 85 ? 36.981 5.095 -50.037 1.00 63.91 85 LYS A N 1
ATOM 647 C CA . LYS A 1 85 ? 36.950 4.210 -51.218 1.00 63.91 85 LYS A CA 1
ATOM 648 C C . LYS A 1 85 ? 37.055 4.974 -52.539 1.00 63.91 85 LYS A C 1
ATOM 650 O O . LYS A 1 85 ? 37.238 4.338 -53.573 1.00 63.91 85 LYS A O 1
ATOM 655 N N . VAL A 1 86 ? 36.844 6.290 -52.509 1.00 66.50 86 VAL A N 1
ATOM 656 C CA . 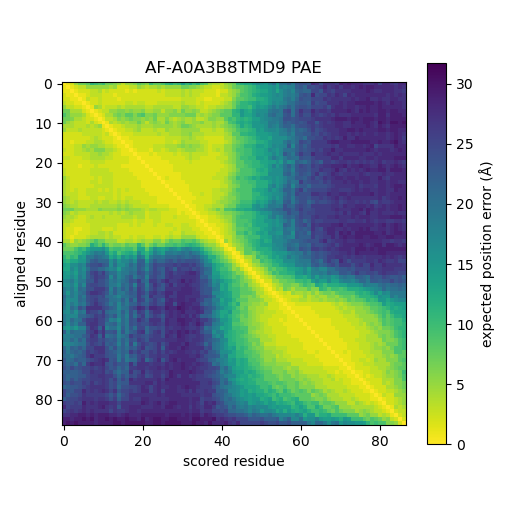VAL A 1 86 ? 36.855 7.162 -53.692 1.00 66.50 86 VAL A CA 1
ATOM 657 C C . VAL A 1 86 ? 38.232 7.813 -53.899 1.00 66.50 86 VAL A C 1
ATOM 659 O O . VAL A 1 86 ? 38.570 8.121 -55.039 1.00 66.50 86 VAL A O 1
ATOM 662 N N . ASN A 1 87 ? 39.030 7.952 -52.833 1.00 53.78 87 ASN A N 1
ATOM 663 C CA . ASN A 1 87 ? 40.465 8.275 -52.876 1.00 53.78 87 ASN A CA 1
ATOM 664 C C . ASN A 1 87 ? 41.331 7.016 -52.773 1.00 53.78 87 ASN A C 1
ATOM 666 O O . ASN A 1 87 ? 42.473 7.062 -53.281 1.00 53.78 87 ASN A O 1
#

Foldseek 3Di:
DKKWKDFPVVNDTDIDPDDVVSVVVQVVCVVVVTHIDIDHPPDPVVVVVVVVVVVVVVVVVVVVVVVVVVVVVVVVVVVVVVVVVVD

Secondary structure (DSSP, 8-state):
--EEEEEGGGTEEEEESSHHHHHHHHHHHHHTT---EEEE----HHHHHHHHHHHHHHHHHHHHHHHHHHHHHHHHHHHHHHHHHH-

pLDDT: mean 82.7, std 12.63, range [51.16, 95.06]

Solvent-accessible surface area (backbone atoms only — not comparable to full-atom values): 4915 Å² total; per-residue (Å²): 115,47,23,31,33,41,23,76,89,72,77,41,78,45,80,30,72,38,67,66,65,30,48,51,55,29,52,55,41,40,74,73,74,38,70,47,46,72,42,74,60,68,80,66,60,69,61,63,53,48,58,54,48,55,54,52,51,52,52,52,52,54,50,50,53,54,50,53,53,50,53,52,54,52,52,52,57,51,50,57,57,50,56,68,70,77,110

Nearest PDB structures (foldseek):
  2g4s-assembly1_A  TM=4.567E-01  e=9.449E+00  Homo sapiens

Mean predicted aligned error: 14.39 Å